Protein AF-A0A699S0E6-F1 (afdb_monomer)

Solvent-accessible surface area (backbone atoms only — not comparable to full-atom values): 9863 Å² total; per-residue (Å²): 137,84,82,80,80,78,67,71,53,57,69,68,59,48,54,49,50,28,59,74,56,76,62,51,55,50,70,56,52,36,49,37,32,74,65,66,72,50,90,89,56,66,86,40,68,50,75,86,87,70,86,55,69,68,52,53,75,74,64,62,74,76,78,81,78,79,76,81,88,67,77,75,64,95,47,90,89,70,67,85,82,82,90,79,92,73,87,62,74,72,51,54,61,53,29,59,76,72,70,46,87,85,81,80,76,66,87,95,45,72,70,78,51,42,66,53,54,49,52,54,47,52,36,53,52,44,19,52,50,51,31,61,75,69,71,50,65,75,88,49,48,66,59,32,42,60,51,36,72,77,110

Sequence (151 aa):
PVLEFSSKASSSQAWLWHRRLSHLNFDTINLLSKNDIVVGLSKLKFVKEHLCSSCELGKAKRKSFHSKLTPSSKRRLHLLHMDLCGPIRTLHAYFAAEGIQHQTSVARTPEQNGVVKRQNRTLVEAARTMLSSANLPLFFWAEAIATAFFT

pLDDT: mean 79.17, std 14.47, range [29.86, 95.94]

Foldseek 3Di:
DDDPPQDAPDLVLLVVVCVVVVNDDLVVLQVCLVVVVDPPRDNHRHDCPDDDPCCCVPVDDDPDDDDPPDDPDPDPPPDDQDDDPDDCVVVVVVCVVVVHDDDDDDPPPVVVSVVVVVVVVQLQVQLVVVCVVVVHDCVCSVVSSVVSVVD

Structure (mmCIF, N/CA/C/O backbone):
data_AF-A0A699S0E6-F1
#
_entry.id   AF-A0A699S0E6-F1
#
loop_
_atom_site.group_PDB
_atom_site.id
_atom_site.type_symbol
_atom_site.label_atom_id
_atom_site.label_alt_id
_atom_site.label_comp_id
_atom_site.label_asym_id
_atom_site.label_entity_id
_atom_site.label_seq_id
_atom_site.pdbx_PDB_ins_code
_atom_site.Cartn_x
_atom_site.Cartn_y
_atom_site.Cartn_z
_atom_site.occupancy
_atom_site.B_iso_or_equiv
_atom_site.auth_seq_id
_atom_site.auth_comp_id
_atom_site.auth_asym_id
_atom_site.auth_atom_id
_atom_site.pdbx_PDB_model_num
ATOM 1 N N . PRO A 1 1 ? -17.005 28.175 55.377 1.00 33.84 1 PRO A N 1
ATOM 2 C CA . PRO A 1 1 ? -15.967 27.646 54.460 1.00 33.84 1 PRO A CA 1
ATOM 3 C C . PRO A 1 1 ? -15.878 26.120 54.597 1.00 33.84 1 PRO A C 1
ATOM 5 O O . PRO A 1 1 ? -15.227 25.610 55.503 1.00 33.84 1 PRO A O 1
ATOM 8 N N . VAL A 1 2 ? -16.641 25.400 53.771 1.00 29.86 2 VAL A N 1
ATOM 9 C CA . VAL A 1 2 ? -16.688 23.932 53.793 1.00 29.86 2 VAL A CA 1
ATOM 10 C C . VAL A 1 2 ? -15.458 23.413 53.050 1.00 29.86 2 VAL A C 1
ATOM 12 O O . VAL A 1 2 ? -15.269 23.715 51.876 1.00 29.86 2 VAL A O 1
ATOM 15 N N . LEU A 1 3 ? -14.599 22.683 53.760 1.00 31.84 3 LEU A N 1
ATOM 16 C CA . LEU A 1 3 ? -13.471 21.956 53.186 1.00 31.84 3 LEU A CA 1
ATOM 17 C C . LEU A 1 3 ? -14.023 20.794 52.353 1.00 31.84 3 LEU A C 1
ATOM 19 O O . LEU A 1 3 ? -14.493 19.796 52.896 1.00 31.84 3 LEU A O 1
ATOM 23 N N . GLU A 1 4 ? -13.987 20.932 51.031 1.00 30.47 4 GLU A N 1
ATOM 24 C CA . GLU A 1 4 ? -14.377 19.879 50.097 1.00 30.47 4 GLU A CA 1
ATOM 25 C C . GLU A 1 4 ? -13.238 18.845 50.002 1.00 30.47 4 GLU A C 1
ATOM 27 O O . GLU A 1 4 ? -12.337 18.924 49.166 1.00 30.47 4 GLU A O 1
ATOM 32 N N . PHE A 1 5 ? -13.235 17.874 50.920 1.00 33.44 5 PHE A N 1
ATOM 33 C CA . PHE A 1 5 ? -12.347 16.713 50.856 1.00 33.44 5 PHE A CA 1
ATOM 34 C C . PHE A 1 5 ? -12.806 15.779 49.726 1.00 33.44 5 PHE A C 1
ATOM 36 O O . PHE A 1 5 ? -13.542 14.817 49.945 1.00 33.44 5 PHE A O 1
ATOM 43 N N . SER A 1 6 ? -12.357 16.037 48.496 1.00 36.88 6 SER A N 1
ATOM 44 C CA . SER A 1 6 ? -12.452 15.040 47.426 1.00 36.88 6 SER A CA 1
ATOM 45 C C . SER A 1 6 ? -11.464 13.910 47.736 1.00 36.88 6 SER A C 1
ATOM 47 O O . SER A 1 6 ? -10.251 14.048 47.558 1.00 36.88 6 SER A O 1
ATOM 49 N N . SER A 1 7 ? -11.972 12.802 48.281 1.00 40.34 7 SER A N 1
ATOM 50 C CA . SER A 1 7 ? -11.166 11.608 48.535 1.00 40.34 7 SER A CA 1
ATOM 51 C C . SER A 1 7 ? -10.634 11.062 47.204 1.00 40.34 7 SER A C 1
ATOM 53 O O . SER A 1 7 ? -11.377 10.842 46.250 1.00 40.34 7 SER A O 1
ATOM 55 N N . LYS A 1 8 ? -9.315 10.873 47.094 1.00 50.91 8 LYS A N 1
ATOM 56 C CA . LYS A 1 8 ? -8.737 10.142 45.958 1.00 50.91 8 LYS A CA 1
ATOM 57 C C . LYS A 1 8 ? -9.222 8.695 46.043 1.00 50.91 8 LYS A C 1
ATOM 59 O O . LYS A 1 8 ? -9.151 8.094 47.114 1.00 50.91 8 LYS A O 1
ATOM 64 N N . ALA A 1 9 ? -9.681 8.124 44.927 1.00 54.22 9 ALA A N 1
ATOM 65 C CA . ALA A 1 9 ? -9.893 6.681 44.866 1.00 54.22 9 ALA A CA 1
ATOM 66 C C . ALA A 1 9 ? -8.600 5.964 45.239 1.00 54.22 9 ALA A C 1
ATOM 68 O O . ALA A 1 9 ? -7.521 6.364 44.795 1.00 54.22 9 ALA A O 1
ATOM 69 N N . SER A 1 10 ? -8.715 4.875 46.002 1.00 59.38 10 SER A N 1
ATOM 70 C CA . SER A 1 10 ? -7.610 3.931 46.130 1.00 59.38 10 SER A CA 1
ATOM 71 C C . SER A 1 10 ? -7.172 3.543 44.719 1.00 59.38 10 SER A C 1
ATOM 73 O O . SER A 1 10 ? -8.009 3.138 43.906 1.00 59.38 10 SER A O 1
ATOM 75 N N . SER A 1 11 ? -5.873 3.668 44.430 1.00 64.25 11 SER A N 1
ATOM 76 C CA . SER A 1 11 ? -5.261 3.299 43.145 1.00 64.25 11 SER A CA 1
ATOM 77 C C . SER A 1 11 ? -5.812 1.948 42.639 1.00 64.25 11 SER A C 1
ATOM 79 O O . SER A 1 11 ? -6.160 1.793 41.468 1.00 64.25 11 SER A O 1
ATOM 81 N N . SER A 1 12 ? -6.066 1.009 43.558 1.00 71.44 12 SER A N 1
ATOM 82 C CA . SER A 1 12 ? -6.647 -0.314 43.297 1.00 71.44 12 SER A CA 1
ATOM 83 C C . SER A 1 12 ? -8.003 -0.319 42.558 1.00 71.44 12 SER A C 1
ATOM 85 O O . SER A 1 12 ? -8.177 -1.113 41.630 1.00 71.44 12 SER A O 1
ATOM 87 N N . GLN A 1 13 ? -8.951 0.565 42.895 1.00 77.00 13 GLN A N 1
ATOM 88 C CA . GLN A 1 13 ? -10.272 0.620 42.243 1.00 77.00 13 GLN A CA 1
ATOM 89 C C . GLN A 1 13 ? -10.190 1.179 40.821 1.00 77.00 13 GLN A C 1
ATOM 91 O O . GLN A 1 13 ? -10.845 0.660 39.915 1.00 77.00 13 GLN A O 1
ATOM 96 N N . ALA A 1 14 ? -9.353 2.197 40.611 1.00 78.44 14 ALA A N 1
ATOM 97 C CA . ALA A 1 14 ? -9.086 2.764 39.291 1.00 78.44 14 ALA A CA 1
ATOM 98 C C . ALA A 1 14 ? -8.581 1.680 38.330 1.00 78.44 14 ALA A C 1
ATOM 100 O O . ALA A 1 14 ? -9.080 1.512 37.215 1.00 78.44 14 ALA A O 1
ATOM 101 N N . TRP A 1 15 ? -7.599 0.911 38.802 1.00 84.69 15 TRP A N 1
ATOM 102 C CA . TRP A 1 15 ? -6.968 -0.167 38.054 1.00 84.69 15 TRP A CA 1
ATOM 103 C C . TRP A 1 15 ? -7.914 -1.338 37.778 1.00 84.69 15 TRP A C 1
ATOM 105 O O . TRP A 1 15 ? -7.841 -1.939 36.703 1.00 84.69 15 TRP A O 1
ATOM 115 N N . LEU A 1 16 ? -8.834 -1.640 38.698 1.00 86.44 16 LEU A N 1
ATOM 116 C CA . LEU A 1 16 ? -9.871 -2.648 38.483 1.00 86.44 16 LEU A CA 1
ATOM 117 C C . LEU A 1 16 ? -10.804 -2.257 37.330 1.00 86.44 16 LEU A C 1
ATOM 119 O O . LEU A 1 16 ? -11.025 -3.060 36.422 1.00 86.44 16 LEU A O 1
ATOM 123 N N . TRP A 1 17 ? -11.320 -1.026 37.339 1.00 86.69 17 TRP A N 1
ATOM 124 C CA . TRP A 1 17 ? -12.204 -0.534 36.278 1.00 86.69 17 TRP A CA 1
ATOM 125 C C . TRP A 1 17 ? -11.484 -0.376 34.944 1.00 86.69 17 TRP A C 1
ATOM 127 O O . TRP A 1 17 ? -12.046 -0.737 33.913 1.00 86.69 17 TRP A O 1
ATOM 137 N N . HIS A 1 18 ? -10.220 0.051 34.959 1.00 88.00 18 HIS A N 1
ATOM 138 C CA . HIS A 1 18 ? -9.367 0.033 33.774 1.00 88.00 18 HIS A CA 1
ATOM 139 C C . HIS A 1 18 ? -9.324 -1.360 33.131 1.00 88.00 18 HIS A C 1
ATOM 141 O O . HIS A 1 18 ? -9.529 -1.473 31.927 1.00 88.00 18 HIS A O 1
ATOM 147 N N . ARG A 1 19 ? -9.141 -2.431 33.915 1.00 87.88 19 ARG A N 1
ATOM 148 C CA . ARG A 1 19 ? -9.147 -3.812 33.396 1.00 87.88 19 ARG A CA 1
ATOM 149 C C . ARG A 1 19 ? -10.537 -4.264 32.933 1.00 87.88 19 ARG A C 1
ATOM 151 O O . ARG A 1 19 ? -10.648 -4.834 31.853 1.00 87.88 19 ARG A O 1
ATOM 158 N N . ARG A 1 20 ? -11.594 -3.989 33.711 1.00 89.06 20 ARG A N 1
ATOM 159 C CA . ARG A 1 20 ? -12.982 -4.379 33.377 1.00 89.06 20 ARG A CA 1
ATOM 160 C C . ARG A 1 20 ? -13.502 -3.708 32.106 1.00 89.06 20 ARG A C 1
ATOM 162 O O . ARG A 1 20 ? -14.213 -4.341 31.339 1.00 89.06 20 ARG A O 1
ATOM 169 N N . LEU A 1 21 ? -13.122 -2.455 31.868 1.00 87.75 21 LEU A N 1
ATOM 170 C CA . LEU A 1 21 ? -13.523 -1.675 30.697 1.00 87.75 21 LEU A CA 1
ATOM 171 C C . LEU A 1 21 ? -12.487 -1.773 29.567 1.00 87.75 21 LEU A C 1
ATOM 173 O O . LEU A 1 21 ? -12.157 -0.772 28.939 1.00 87.75 21 LEU A O 1
ATOM 177 N N . SER A 1 22 ? -11.910 -2.954 29.332 1.00 87.06 22 SER A N 1
ATOM 178 C CA . SER A 1 22 ? -11.018 -3.209 28.184 1.00 87.06 22 SER A CA 1
ATOM 179 C C . SER A 1 22 ? -9.850 -2.216 28.055 1.00 87.06 22 SER A C 1
ATOM 181 O O . SER A 1 22 ? -9.470 -1.772 26.961 1.00 87.06 22 SER A O 1
ATOM 183 N N . HIS A 1 23 ? -9.250 -1.860 29.190 1.00 89.81 23 HIS A N 1
ATOM 184 C CA . HIS A 1 23 ? -8.081 -0.993 29.268 1.00 89.81 23 HIS A CA 1
ATOM 185 C C . HIS A 1 23 ? -8.313 0.439 28.748 1.00 89.81 23 HIS A C 1
ATOM 187 O O . HIS A 1 23 ? -7.421 1.028 28.126 1.00 89.81 23 HIS A O 1
ATOM 193 N N . LEU A 1 24 ? -9.505 1.012 28.941 1.00 88.19 24 LEU A N 1
ATOM 194 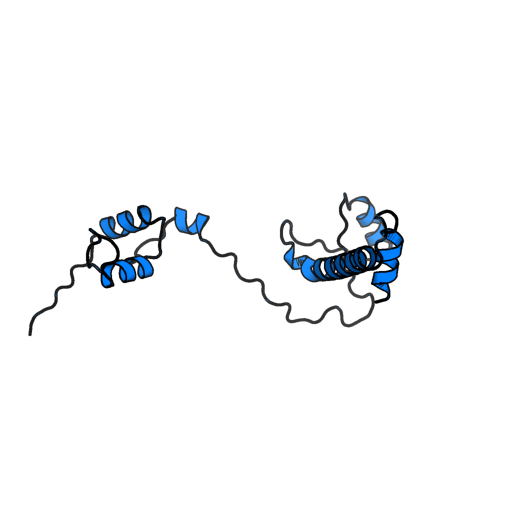C CA . LEU A 1 24 ? -9.778 2.418 28.605 1.00 88.19 24 LEU A CA 1
ATOM 195 C C . LEU A 1 24 ? -8.814 3.387 29.312 1.00 88.19 24 LEU A C 1
ATOM 197 O O . LEU A 1 24 ? -8.304 3.103 30.397 1.00 88.19 24 LEU A O 1
ATOM 201 N N . ASN A 1 25 ? -8.570 4.547 28.691 1.00 87.19 25 ASN A N 1
ATOM 202 C CA . ASN A 1 25 ? -7.794 5.610 29.328 1.00 87.19 25 ASN A CA 1
ATOM 203 C C . ASN A 1 25 ? -8.517 6.088 30.601 1.00 87.19 25 ASN A C 1
ATOM 205 O O . ASN A 1 25 ? -9.743 6.194 30.618 1.00 87.19 25 ASN A O 1
ATOM 209 N N . PHE A 1 26 ? -7.761 6.415 31.648 1.00 88.06 26 PHE A N 1
ATOM 210 C CA . PHE A 1 26 ? -8.298 6.938 32.901 1.00 88.06 26 PHE A CA 1
ATOM 211 C C . PHE A 1 26 ? -9.090 8.235 32.697 1.00 88.06 26 PHE A C 1
ATOM 213 O O . PHE A 1 26 ? -10.098 8.423 33.367 1.00 88.06 26 PHE A O 1
ATOM 220 N N . ASP A 1 27 ? -8.728 9.073 31.720 1.00 89.00 27 ASP A N 1
ATOM 221 C CA . ASP A 1 27 ? -9.524 10.259 31.363 1.00 89.00 27 ASP A CA 1
ATOM 222 C C . ASP A 1 27 ? -10.914 9.886 30.838 1.00 89.00 27 ASP A C 1
ATOM 224 O O . ASP A 1 27 ? -11.911 10.513 31.191 1.00 89.00 27 ASP A O 1
ATOM 228 N N . THR A 1 28 ? -10.999 8.818 30.041 1.00 88.81 28 THR A N 1
ATOM 229 C CA . THR A 1 28 ? -12.275 8.286 29.555 1.00 88.81 28 THR A CA 1
ATOM 230 C C . THR A 1 28 ? -13.085 7.699 30.706 1.00 88.81 28 THR A C 1
ATOM 232 O O . THR A 1 28 ? -14.276 7.964 30.803 1.00 88.81 28 THR A O 1
ATOM 235 N N . ILE A 1 29 ? -12.451 6.963 31.622 1.00 88.69 29 ILE A N 1
ATOM 236 C CA . ILE A 1 29 ? -13.122 6.412 32.812 1.00 88.69 29 ILE A CA 1
ATOM 237 C C . ILE A 1 29 ? -13.634 7.545 33.717 1.00 88.69 29 ILE A C 1
ATOM 239 O O . ILE A 1 29 ? -14.754 7.475 34.215 1.00 88.69 29 ILE A O 1
ATOM 243 N N . ASN A 1 30 ? -12.865 8.626 33.868 1.00 88.31 30 ASN A N 1
ATOM 244 C CA . ASN A 1 30 ? -13.291 9.829 34.582 1.00 88.31 30 ASN A CA 1
ATOM 245 C C . ASN A 1 30 ? -14.500 10.494 33.910 1.00 88.31 30 ASN A C 1
ATOM 247 O O . ASN A 1 30 ? -15.402 10.953 34.604 1.00 88.31 30 ASN A O 1
ATOM 251 N N . LEU A 1 31 ? -14.541 10.539 32.576 1.00 89.44 31 LEU A N 1
ATOM 252 C CA . LEU A 1 31 ? -15.690 11.059 31.834 1.00 89.44 31 LEU A CA 1
ATOM 253 C C . LEU A 1 31 ? -16.937 10.180 32.028 1.00 89.44 31 LEU A C 1
ATOM 255 O O . LEU A 1 31 ? -18.021 10.709 32.256 1.00 89.44 31 LEU A O 1
ATOM 259 N N . LEU A 1 32 ? -16.783 8.852 31.992 1.00 88.56 32 LEU A N 1
ATOM 260 C CA . LEU A 1 32 ? -17.876 7.905 32.249 1.00 88.56 32 LEU A CA 1
ATOM 261 C C . LEU A 1 32 ? -18.430 8.047 33.670 1.00 88.56 32 LEU A C 1
ATOM 263 O O . LEU A 1 32 ? -19.643 8.012 33.858 1.00 88.56 32 LEU A O 1
ATOM 267 N N . SER A 1 33 ? -17.539 8.235 34.646 1.00 87.44 33 SER A N 1
ATOM 268 C CA . SER A 1 33 ? -17.883 8.460 36.052 1.00 87.44 33 SER A CA 1
ATOM 269 C C . SER A 1 33 ? -18.625 9.786 36.254 1.00 87.44 33 SER A C 1
ATOM 271 O O . SER A 1 33 ? -19.658 9.821 36.915 1.00 87.44 33 SER A O 1
ATOM 273 N N . LYS A 1 34 ? -18.155 10.872 35.625 1.00 87.94 34 LYS A N 1
ATOM 274 C CA . LYS A 1 34 ? -18.804 12.193 35.694 1.00 87.94 34 LYS A CA 1
ATOM 275 C C . LYS A 1 34 ? -20.199 12.223 35.074 1.00 87.94 34 LYS A C 1
ATOM 277 O O . LYS A 1 34 ? -21.050 12.948 35.568 1.00 87.94 34 LYS A O 1
ATOM 282 N N . ASN A 1 35 ? -20.406 11.473 33.995 1.00 88.19 35 ASN A N 1
ATOM 283 C CA . ASN A 1 35 ? -21.672 11.445 33.264 1.00 88.19 35 ASN A CA 1
ATOM 284 C C . ASN A 1 35 ? -22.620 10.330 33.736 1.00 88.19 35 ASN A C 1
ATOM 286 O O . ASN A 1 35 ? -23.625 10.091 33.075 1.00 88.19 35 ASN A O 1
ATOM 290 N N . ASP A 1 36 ? -22.291 9.619 34.823 1.00 85.94 36 ASP A N 1
ATOM 291 C CA . ASP A 1 36 ? -23.105 8.526 35.375 1.00 85.94 36 ASP A CA 1
ATOM 292 C C . ASP A 1 36 ? -23.481 7.435 34.339 1.00 85.94 36 ASP A C 1
ATOM 294 O O . ASP A 1 36 ? -24.537 6.811 34.413 1.00 85.94 36 ASP A O 1
ATOM 298 N N . ILE A 1 37 ? -22.598 7.168 33.363 1.00 86.44 37 ILE A N 1
ATOM 299 C CA . ILE A 1 37 ? -22.870 6.239 32.243 1.00 86.44 37 ILE A CA 1
ATOM 300 C C . ILE A 1 37 ? -22.786 4.765 32.680 1.00 86.44 37 ILE A C 1
ATOM 302 O O . ILE A 1 37 ? -23.414 3.894 32.081 1.00 86.44 37 ILE A O 1
ATOM 306 N N . VAL A 1 38 ? -21.991 4.459 33.711 1.00 83.19 38 VAL A N 1
ATOM 307 C CA . VAL A 1 38 ? -21.728 3.086 34.172 1.00 83.19 38 VAL A CA 1
ATOM 308 C C . VAL A 1 38 ? -22.196 2.922 35.614 1.00 83.19 38 VAL A C 1
ATOM 310 O O . VAL A 1 38 ? -21.656 3.543 36.529 1.00 83.19 38 VAL A O 1
ATOM 313 N N . VAL A 1 39 ? -23.164 2.030 35.830 1.00 83.38 39 VAL A N 1
ATOM 314 C CA . VAL A 1 39 ? -23.686 1.710 37.166 1.00 83.38 39 VAL A CA 1
ATOM 315 C C . VAL A 1 39 ? -22.591 1.072 38.029 1.00 83.38 39 VAL A C 1
ATOM 317 O O . VAL A 1 39 ? -21.902 0.144 37.605 1.00 83.38 39 VAL A O 1
ATOM 320 N N . GLY A 1 40 ? -22.427 1.571 39.258 1.00 81.38 40 GLY A N 1
ATOM 321 C CA . GLY A 1 40 ? -21.448 1.064 40.228 1.00 81.38 40 GLY A CA 1
ATOM 322 C C . GLY A 1 40 ? -20.029 1.625 40.077 1.00 81.38 40 GLY A C 1
ATOM 323 O O . GLY A 1 40 ? -19.155 1.285 40.878 1.00 81.38 40 GLY A O 1
ATOM 324 N N . LEU A 1 41 ? -19.781 2.497 39.094 1.00 81.00 41 LEU A N 1
ATOM 325 C CA . LEU A 1 41 ? -18.516 3.216 38.968 1.00 81.00 41 LEU A CA 1
ATOM 326 C C . LEU A 1 41 ? -18.465 4.362 39.991 1.00 81.00 41 LEU A C 1
ATOM 328 O O . LEU A 1 41 ? -19.321 5.242 40.001 1.00 81.00 41 LEU A O 1
ATOM 332 N N . SER A 1 42 ? -17.460 4.363 40.868 1.00 76.31 42 SER A N 1
ATOM 333 C CA . SER A 1 42 ? -17.314 5.399 41.897 1.00 76.31 42 SER A CA 1
ATOM 334 C C . SER A 1 42 ? -17.076 6.783 41.274 1.00 76.31 42 SER A C 1
ATOM 336 O O . SER A 1 42 ? -16.298 6.909 40.324 1.00 76.31 42 SER A O 1
ATOM 338 N N . LYS A 1 43 ? -17.693 7.830 41.844 1.00 75.50 43 LYS A N 1
ATOM 339 C CA . LYS A 1 43 ? -17.560 9.253 41.449 1.00 75.50 43 LYS A CA 1
ATOM 340 C C . LYS A 1 43 ? -16.231 9.879 41.877 1.00 75.50 43 LYS A C 1
ATOM 342 O O . LYS A 1 43 ? -16.186 10.962 42.453 1.00 75.50 43 LYS A O 1
ATOM 347 N N . LEU A 1 44 ? -15.139 9.160 41.663 1.00 73.56 44 LEU A N 1
ATOM 348 C CA . LEU A 1 44 ? -13.813 9.543 42.123 1.00 73.56 44 LEU A CA 1
ATOM 349 C C . LEU A 1 44 ? -12.934 9.888 40.927 1.00 73.56 44 LEU A C 1
ATOM 351 O O . LEU A 1 44 ? -13.072 9.319 39.845 1.00 73.56 44 LEU A O 1
ATOM 355 N N . LYS A 1 45 ? -12.000 10.820 41.127 1.00 76.12 45 LYS A N 1
ATOM 356 C CA . LYS A 1 45 ? -11.016 11.163 40.101 1.00 76.12 45 LYS A CA 1
ATOM 357 C C . LYS A 1 45 ? -9.928 10.095 40.074 1.00 76.12 45 LYS A C 1
ATOM 359 O O . LYS A 1 45 ? -9.108 10.004 40.987 1.00 76.12 45 LYS A O 1
ATOM 364 N N . PHE A 1 46 ? -9.905 9.312 39.008 1.00 78.00 46 PHE A N 1
ATOM 365 C CA . PHE A 1 46 ? -8.873 8.323 38.747 1.00 78.00 46 PHE A CA 1
ATOM 366 C C . PHE A 1 46 ? -7.649 8.993 38.120 1.00 78.00 46 PHE A C 1
ATOM 368 O O . PHE A 1 46 ? -7.767 9.739 37.145 1.00 78.00 46 PHE A O 1
ATOM 375 N N . VAL A 1 47 ? -6.467 8.734 38.677 1.00 75.88 47 VAL A N 1
ATOM 376 C CA . VAL A 1 47 ? -5.191 9.279 38.195 1.00 75.88 47 VAL A CA 1
ATOM 377 C C . VAL A 1 47 ? -4.277 8.125 37.800 1.00 75.88 47 VAL A C 1
ATOM 379 O O . VAL A 1 47 ? -4.199 7.112 38.492 1.00 75.88 47 VAL A O 1
ATOM 382 N N . LYS A 1 48 ? -3.584 8.278 36.670 1.00 77.38 48 LYS A N 1
ATOM 383 C CA . LYS A 1 48 ? -2.608 7.301 36.190 1.00 77.38 48 LYS A CA 1
ATOM 384 C C . LYS A 1 48 ? -1.276 7.492 36.920 1.00 77.38 48 LYS A C 1
ATOM 386 O O . LYS A 1 48 ? -0.471 8.322 36.515 1.00 77.38 48 LYS A O 1
ATOM 391 N N . GLU A 1 49 ? -1.049 6.718 37.975 1.00 71.06 49 GLU A N 1
ATOM 392 C CA . GLU A 1 49 ? 0.219 6.738 38.731 1.00 71.06 49 GLU A CA 1
ATOM 393 C C . GLU A 1 49 ? 1.287 5.818 38.117 1.00 71.06 49 GLU A C 1
ATOM 395 O O . GLU A 1 49 ? 2.479 6.102 38.201 1.00 71.06 49 GLU A O 1
ATOM 400 N N . HIS A 1 50 ? 0.868 4.742 37.440 1.00 78.38 50 HIS A N 1
ATOM 401 C CA . HIS A 1 50 ? 1.768 3.752 36.842 1.00 78.38 50 HIS A CA 1
ATOM 402 C C . HIS A 1 50 ? 1.400 3.417 35.390 1.00 78.38 50 HIS A C 1
ATOM 404 O O . HIS A 1 50 ? 0.279 3.650 34.921 1.00 78.38 50 HIS A O 1
ATOM 410 N N . LEU A 1 51 ? 2.367 2.871 34.649 1.00 81.31 51 LEU A N 1
ATOM 411 C CA . LEU A 1 51 ? 2.152 2.348 33.302 1.00 81.31 51 LEU A CA 1
ATOM 412 C C . LEU A 1 51 ? 1.534 0.946 33.367 1.00 81.31 51 LEU A C 1
ATOM 414 O O . LEU A 1 51 ? 1.853 0.143 34.237 1.00 81.31 51 LEU A O 1
ATOM 418 N N . CYS A 1 52 ? 0.637 0.656 32.425 1.00 86.75 52 CYS A N 1
ATOM 419 C CA . CYS A 1 52 ? 0.081 -0.678 32.240 1.00 86.75 52 CYS A CA 1
ATOM 420 C C . CYS A 1 52 ? 0.856 -1.382 31.129 1.00 86.75 52 CYS A C 1
ATOM 422 O O . CYS A 1 52 ? 0.755 -0.959 29.975 1.00 86.75 52 CYS A O 1
ATOM 424 N N . SER A 1 53 ? 1.562 -2.463 31.454 1.00 85.31 53 SER A N 1
ATOM 425 C CA . SER A 1 53 ? 2.329 -3.252 30.479 1.00 85.31 53 SER A CA 1
ATOM 426 C C . SER A 1 53 ? 1.460 -3.765 29.323 1.00 85.31 53 SER A C 1
ATOM 428 O O . SER A 1 53 ? 1.848 -3.675 28.162 1.00 85.31 53 SER A O 1
ATOM 430 N N . SER A 1 54 ? 0.234 -4.220 29.605 1.00 85.94 54 SER A N 1
ATOM 431 C CA . SER A 1 54 ? -0.710 -4.681 28.575 1.00 85.94 54 SER A CA 1
ATOM 432 C C . SER A 1 54 ? -1.124 -3.565 27.607 1.00 85.94 54 SER A C 1
ATOM 434 O O . SER A 1 54 ? -1.216 -3.793 26.403 1.00 85.94 54 SER A O 1
ATOM 436 N N . CYS A 1 55 ? -1.345 -2.344 28.106 1.00 87.50 55 CYS A N 1
ATOM 437 C CA . CYS A 1 55 ? -1.657 -1.189 27.256 1.00 87.50 55 CYS A CA 1
ATOM 438 C C . CYS A 1 55 ? -0.458 -0.738 26.435 1.00 87.50 55 CYS A C 1
ATOM 440 O O . CYS A 1 55 ? -0.630 -0.287 25.309 1.00 87.50 55 CYS A O 1
ATOM 442 N N . GLU A 1 56 ? 0.739 -0.819 27.003 1.00 84.75 56 GLU A N 1
ATOM 443 C CA . GLU A 1 56 ? 1.964 -0.457 26.305 1.00 84.75 56 GLU A CA 1
ATOM 444 C C . GLU A 1 56 ? 2.194 -1.379 25.109 1.00 84.75 56 GLU A C 1
ATOM 446 O O . GLU A 1 56 ? 2.388 -0.901 23.998 1.00 84.75 56 GLU A O 1
ATOM 451 N N . LEU A 1 57 ? 2.047 -2.690 25.293 1.00 83.62 57 LEU A N 1
ATOM 452 C CA . LEU A 1 57 ? 2.202 -3.649 24.201 1.00 83.62 57 LEU A CA 1
ATOM 453 C C . LEU A 1 57 ? 1.036 -3.603 23.200 1.00 83.62 57 LEU A C 1
ATOM 455 O O . LEU A 1 57 ? 1.255 -3.704 21.996 1.00 83.62 57 LEU A O 1
ATOM 459 N N . GLY A 1 58 ? -0.202 -3.446 23.681 1.00 81.75 58 GLY A N 1
ATOM 460 C CA . GLY A 1 58 ? -1.406 -3.559 22.848 1.00 81.75 58 GLY A CA 1
ATOM 461 C C . GLY A 1 58 ? -1.915 -2.252 22.230 1.00 81.75 58 GLY A C 1
ATOM 462 O O . GLY A 1 58 ? -2.648 -2.290 21.246 1.00 81.75 58 GLY A O 1
ATOM 463 N N . LYS A 1 59 ? -1.566 -1.093 22.801 1.00 80.62 59 LYS A N 1
ATOM 464 C CA . LYS A 1 59 ? -2.043 0.237 22.367 1.00 80.62 59 LYS A CA 1
ATOM 465 C C . LYS A 1 59 ? -0.902 1.208 22.053 1.00 80.62 59 LYS A C 1
ATOM 467 O O . LYS A 1 59 ? -1.163 2.393 21.835 1.00 80.62 59 LYS A O 1
ATOM 472 N N . ALA A 1 60 ? 0.350 0.744 22.003 1.00 78.25 60 ALA A N 1
ATOM 473 C CA . ALA A 1 60 ? 1.445 1.565 21.499 1.00 78.25 60 ALA A CA 1
ATOM 474 C C . ALA A 1 60 ? 1.163 1.994 20.057 1.00 78.25 60 ALA A C 1
ATOM 476 O O . ALA A 1 60 ? 1.022 1.182 19.141 1.00 78.25 60 ALA A O 1
ATOM 477 N N . LYS A 1 61 ? 1.116 3.308 19.842 1.00 76.25 61 LYS A N 1
ATOM 478 C CA . LYS A 1 61 ? 1.053 3.881 18.503 1.00 76.25 61 LYS A CA 1
ATOM 479 C C . LYS A 1 61 ? 2.461 3.892 17.916 1.00 76.25 61 LYS A C 1
ATOM 481 O O . LYS A 1 61 ? 3.379 4.460 18.508 1.00 76.25 61 LYS A O 1
ATOM 486 N N . ARG A 1 62 ? 2.632 3.319 16.722 1.00 75.81 62 ARG A N 1
ATOM 487 C CA . ARG A 1 62 ? 3.861 3.504 15.937 1.00 75.81 62 ARG A CA 1
ATOM 488 C C . ARG A 1 62 ? 4.076 5.004 15.720 1.00 75.81 62 ARG A C 1
ATOM 490 O O . ARG A 1 62 ? 3.133 5.708 15.353 1.00 75.81 62 ARG A O 1
ATOM 497 N N . LYS A 1 63 ? 5.298 5.500 15.943 1.00 77.25 63 LYS A N 1
ATOM 498 C CA . LYS A 1 63 ? 5.636 6.898 15.631 1.00 77.25 63 LYS A CA 1
ATOM 499 C C . LYS A 1 63 ? 5.255 7.190 14.180 1.00 77.25 63 LYS A C 1
ATOM 501 O O . LYS A 1 63 ? 5.475 6.354 13.302 1.00 77.25 63 LYS A O 1
ATOM 506 N N . SER A 1 64 ? 4.668 8.360 13.941 1.00 75.06 64 SER A N 1
ATOM 507 C CA . SER A 1 64 ? 4.397 8.814 12.580 1.00 75.06 64 SER A CA 1
ATOM 508 C C . SER A 1 64 ? 5.707 8.884 11.806 1.00 75.06 64 SER A C 1
ATOM 510 O O . SER A 1 64 ? 6.719 9.347 12.334 1.00 75.06 64 SER A O 1
ATOM 512 N N . PHE A 1 65 ? 5.684 8.451 10.553 1.00 69.44 65 PHE A N 1
ATOM 513 C CA . PHE A 1 65 ? 6.813 8.660 9.663 1.00 69.44 65 PHE A CA 1
ATOM 514 C C . PHE A 1 65 ? 6.931 10.146 9.337 1.00 69.44 65 PHE A C 1
ATOM 516 O O . PHE A 1 65 ? 5.929 10.796 9.040 1.00 69.44 65 PHE A O 1
ATOM 523 N N . HIS A 1 66 ? 8.152 10.679 9.371 1.00 72.38 66 HIS A N 1
ATOM 524 C CA . HIS A 1 66 ? 8.399 12.018 8.856 1.00 72.38 66 HIS A CA 1
ATOM 525 C C . HIS A 1 66 ? 8.063 12.043 7.362 1.00 72.38 66 HIS A C 1
ATOM 527 O O . HIS A 1 66 ? 8.522 11.188 6.598 1.00 72.38 66 HIS A O 1
ATOM 533 N N . SER A 1 67 ? 7.259 13.020 6.940 1.00 63.62 67 SER A N 1
ATOM 534 C CA . SER A 1 67 ? 7.077 13.319 5.523 1.00 63.62 67 SER A CA 1
ATOM 535 C C . SER A 1 67 ? 8.444 13.625 4.913 1.00 63.62 67 SER A C 1
ATOM 537 O O . SER A 1 67 ? 9.212 14.399 5.488 1.00 63.62 67 SER A O 1
ATOM 539 N N . LYS A 1 68 ? 8.769 13.015 3.766 1.00 65.81 68 LYS A N 1
ATOM 540 C CA . LYS A 1 68 ? 10.017 13.311 3.049 1.00 65.81 68 LYS A CA 1
ATOM 541 C C . LYS A 1 68 ? 10.057 14.820 2.753 1.00 65.81 68 LYS A C 1
ATOM 543 O O . LYS A 1 68 ? 9.205 15.313 2.024 1.00 65.81 68 LYS A O 1
ATOM 548 N N . LEU A 1 69 ? 11.015 15.533 3.353 1.00 56.84 69 LEU A N 1
ATOM 549 C CA . LEU A 1 69 ? 11.237 16.976 3.157 1.00 56.84 69 LEU A CA 1
ATOM 550 C C . LEU A 1 69 ? 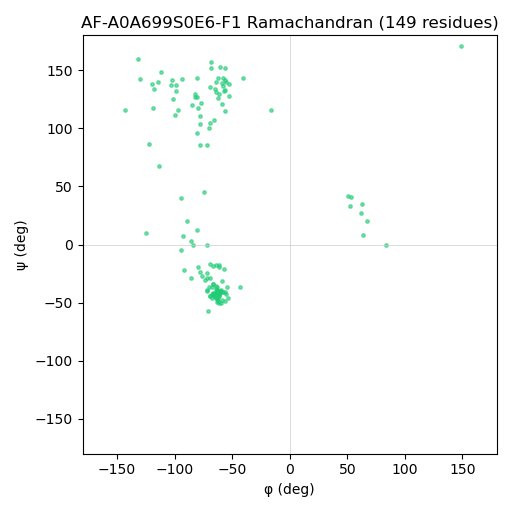12.000 17.274 1.859 1.00 56.84 69 LEU A C 1
ATOM 552 O O . LEU A 1 69 ? 11.985 18.397 1.368 1.00 56.84 69 LEU A O 1
ATOM 556 N N . THR A 1 70 ? 12.689 16.274 1.310 1.00 51.75 70 THR A N 1
ATOM 557 C CA . THR A 1 70 ? 13.501 16.414 0.106 1.00 51.75 70 THR A CA 1
ATOM 558 C C . THR A 1 70 ? 12.742 15.929 -1.128 1.00 51.75 70 THR A C 1
ATOM 560 O O . THR A 1 70 ? 12.112 14.865 -1.088 1.00 51.75 70 THR A O 1
ATOM 563 N N . PRO A 1 71 ? 12.816 16.668 -2.251 1.00 55.47 71 PRO A N 1
ATOM 564 C CA . PRO A 1 71 ? 12.324 16.165 -3.519 1.00 55.47 71 PRO A CA 1
ATOM 565 C C . PRO A 1 71 ? 13.082 14.892 -3.896 1.00 55.47 71 PRO A C 1
ATOM 567 O O . PRO A 1 71 ? 14.252 14.714 -3.547 1.00 55.47 71 PRO A O 1
ATOM 570 N N . SER A 1 72 ? 12.406 14.042 -4.666 1.00 65.81 72 SER A N 1
ATOM 571 C CA . SER A 1 72 ? 13.044 13.024 -5.496 1.00 65.81 72 SER A CA 1
ATOM 572 C C . SER A 1 72 ? 14.299 13.589 -6.175 1.00 65.81 72 SER A C 1
ATOM 574 O O . SER A 1 72 ? 14.331 14.764 -6.540 1.00 65.81 72 SER A O 1
ATOM 576 N N . SER A 1 73 ? 15.322 12.743 -6.304 1.00 66.44 73 SER A N 1
ATOM 577 C CA . SER A 1 73 ? 16.555 12.938 -7.077 1.00 66.44 73 SER A CA 1
ATOM 578 C C . SER A 1 73 ? 16.457 14.087 -8.108 1.00 66.44 73 SER A C 1
ATOM 580 O O . SER A 1 73 ? 15.665 14.013 -9.047 1.00 66.44 73 SER A O 1
ATOM 582 N N . LYS A 1 74 ? 17.258 15.153 -7.948 1.00 71.62 74 LYS A N 1
ATOM 583 C CA . LYS A 1 74 ? 17.177 16.366 -8.795 1.00 71.62 74 LYS A CA 1
ATOM 584 C C . LYS A 1 74 ? 17.643 16.147 -10.241 1.00 71.62 74 LYS A C 1
ATOM 586 O O . LYS A 1 74 ? 17.378 16.981 -11.100 1.00 71.62 74 LYS A O 1
ATOM 591 N N . ARG A 1 75 ? 18.370 15.059 -10.509 1.00 81.06 75 ARG A N 1
ATOM 592 C CA . ARG A 1 75 ? 18.916 14.713 -11.829 1.00 81.06 75 ARG A CA 1
ATOM 593 C C . ARG A 1 75 ? 18.251 13.440 -12.337 1.00 81.06 75 ARG A C 1
ATOM 595 O O . ARG A 1 75 ? 18.035 12.514 -11.561 1.00 81.06 75 ARG A O 1
ATOM 602 N N . ARG A 1 76 ? 17.939 13.378 -13.634 1.00 80.88 76 ARG A N 1
ATOM 603 C CA . ARG A 1 76 ? 17.417 12.149 -14.253 1.00 80.88 76 ARG A CA 1
ATOM 604 C C . ARG A 1 76 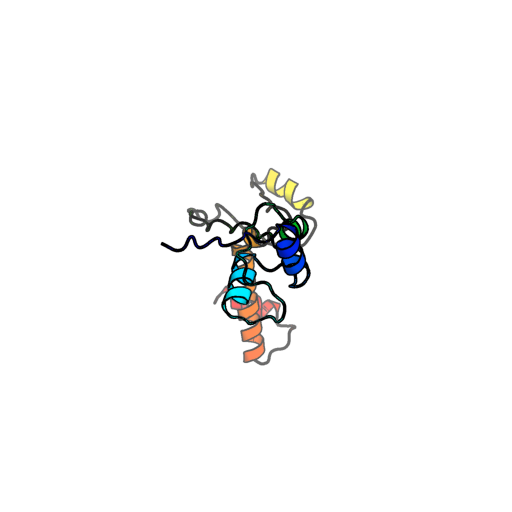? 18.401 10.998 -14.014 1.00 80.88 76 ARG A C 1
ATOM 606 O O . ARG A 1 76 ? 19.606 11.219 -14.045 1.00 80.88 76 ARG A O 1
ATOM 613 N N . LEU A 1 77 ? 17.865 9.803 -13.758 1.00 82.19 77 LEU A N 1
ATOM 614 C CA . LEU A 1 77 ? 18.621 8.566 -13.508 1.00 82.19 77 LEU A CA 1
ATOM 615 C C . LEU A 1 77 ? 19.515 8.563 -12.253 1.00 82.19 77 LEU A C 1
ATOM 617 O O . LEU A 1 77 ? 20.250 7.607 -12.043 1.00 82.19 77 LEU A O 1
ATOM 621 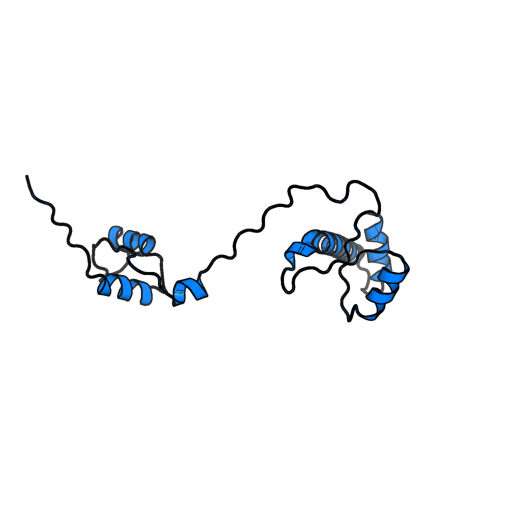N N . HIS A 1 78 ? 19.441 9.576 -11.382 1.00 84.50 78 HIS A N 1
ATOM 622 C CA . HIS A 1 78 ? 20.259 9.597 -10.165 1.00 84.50 78 HIS A CA 1
ATOM 623 C C . HIS A 1 78 ? 19.774 8.610 -9.091 1.00 84.50 78 HIS A C 1
ATOM 625 O O . HIS A 1 78 ? 20.580 8.103 -8.318 1.00 84.50 78 HIS A O 1
ATOM 631 N N . LEU A 1 79 ? 18.468 8.329 -9.033 1.00 84.44 79 LEU A N 1
ATOM 632 C CA . LEU A 1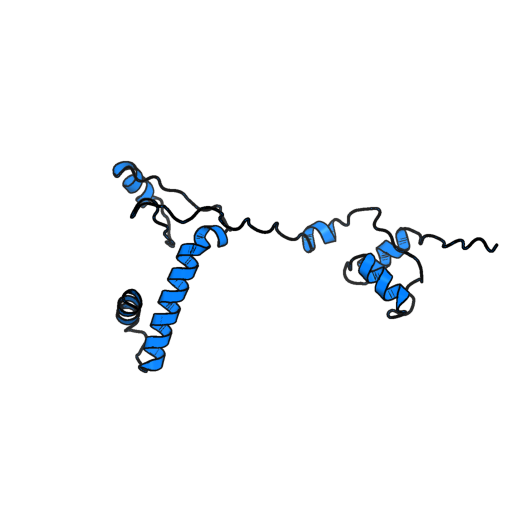 79 ? 17.895 7.356 -8.104 1.00 84.44 79 LEU A CA 1
ATOM 633 C C . LEU A 1 79 ? 16.745 6.594 -8.766 1.00 84.44 79 LEU A C 1
ATOM 635 O O . LEU A 1 79 ? 15.704 7.179 -9.072 1.00 84.44 79 LEU A O 1
ATOM 639 N N . LEU A 1 80 ? 16.920 5.284 -8.930 1.00 82.19 80 LEU A N 1
ATOM 640 C CA . LEU A 1 80 ? 15.878 4.369 -9.385 1.00 82.19 80 LEU A CA 1
ATOM 641 C C . LEU A 1 80 ? 15.313 3.617 -8.178 1.00 82.19 80 LEU A C 1
ATOM 643 O O . LEU A 1 80 ? 16.055 2.990 -7.427 1.00 82.19 80 LEU A O 1
ATOM 647 N N . HIS A 1 81 ? 13.998 3.677 -7.993 1.00 81.31 81 HIS A N 1
ATOM 648 C CA . HIS A 1 81 ? 13.321 2.837 -7.012 1.00 81.31 81 HIS A CA 1
ATOM 649 C C . HIS A 1 81 ? 12.716 1.635 -7.747 1.00 81.31 81 HIS A C 1
ATOM 651 O O . HIS A 1 81 ? 12.043 1.817 -8.760 1.00 81.31 81 HIS A O 1
ATOM 657 N N . MET A 1 82 ? 12.934 0.421 -7.239 1.00 78.50 82 MET A N 1
ATOM 658 C CA . MET A 1 82 ? 12.434 -0.822 -7.837 1.00 78.50 82 MET A CA 1
ATOM 659 C C . MET A 1 82 ? 11.727 -1.663 -6.772 1.00 78.50 82 MET A C 1
ATOM 661 O O . MET A 1 82 ? 12.163 -1.702 -5.623 1.00 78.50 82 MET A O 1
ATOM 665 N N . ASP A 1 83 ? 10.641 -2.337 -7.146 1.00 77.06 83 ASP A N 1
ATOM 666 C CA . ASP A 1 83 ? 9.913 -3.285 -6.291 1.00 77.06 83 ASP A CA 1
ATOM 667 C C . ASP A 1 83 ? 9.898 -4.639 -7.010 1.00 77.06 83 ASP A C 1
ATOM 669 O O . ASP A 1 83 ? 9.013 -4.920 -7.813 1.00 77.06 83 ASP A O 1
ATOM 673 N N . LEU A 1 84 ? 10.951 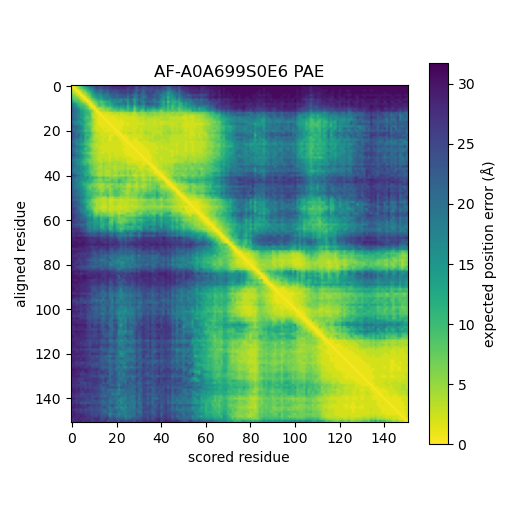-5.437 -6.804 1.00 68.62 84 LEU A N 1
ATOM 674 C CA . LEU A 1 84 ? 11.090 -6.776 -7.384 1.00 68.62 84 LEU A CA 1
ATOM 675 C C . LEU A 1 84 ? 10.784 -7.832 -6.316 1.00 68.62 84 LEU A C 1
ATOM 677 O O . LEU A 1 84 ? 11.247 -7.731 -5.180 1.00 68.62 84 LEU A O 1
ATOM 681 N N . CYS A 1 85 ? 10.033 -8.868 -6.689 1.00 61.44 85 CYS A N 1
ATOM 682 C CA . CYS A 1 85 ? 9.760 -10.020 -5.834 1.00 61.44 85 CYS A CA 1
ATOM 683 C C . CYS A 1 85 ? 10.691 -11.176 -6.234 1.00 61.44 85 CYS A C 1
ATOM 685 O O . CYS A 1 85 ? 10.565 -11.712 -7.331 1.00 61.44 85 CYS A O 1
ATOM 687 N N . GLY A 1 86 ? 11.647 -11.541 -5.375 1.00 63.41 86 GLY A N 1
ATOM 688 C CA . GLY A 1 86 ? 12.545 -12.681 -5.597 1.00 63.41 86 GLY A CA 1
ATOM 689 C C . GLY A 1 86 ? 13.940 -12.496 -4.984 1.00 63.41 86 GLY A C 1
ATOM 690 O O . GLY A 1 86 ? 14.264 -11.411 -4.501 1.00 63.41 86 GLY A O 1
ATOM 691 N N . PRO A 1 87 ? 14.785 -13.542 -4.957 1.00 59.94 87 PRO A N 1
ATOM 692 C CA . PRO A 1 87 ? 16.142 -13.447 -4.427 1.00 59.94 87 PRO A CA 1
ATOM 693 C C . PRO A 1 87 ? 17.019 -12.513 -5.283 1.00 59.94 87 PRO A C 1
ATOM 695 O O . PRO A 1 87 ? 17.479 -12.873 -6.359 1.00 59.94 87 PRO A O 1
ATOM 698 N N . ILE A 1 88 ? 17.320 -11.322 -4.753 1.00 67.88 88 ILE A N 1
ATOM 699 C CA . ILE A 1 88 ? 18.117 -10.253 -5.401 1.00 67.88 88 ILE A CA 1
ATOM 700 C C . ILE A 1 88 ? 19.626 -10.595 -5.483 1.00 67.88 88 ILE A C 1
ATOM 702 O O . ILE A 1 88 ? 20.426 -9.829 -6.015 1.00 67.88 88 ILE A O 1
ATOM 706 N N . ARG A 1 89 ? 20.052 -11.763 -4.981 1.00 66.31 89 ARG A N 1
ATOM 707 C CA . ARG A 1 89 ? 21.473 -12.135 -4.815 1.00 66.31 89 ARG A CA 1
ATOM 708 C C . ARG A 1 89 ? 22.291 -12.023 -6.108 1.00 66.31 89 ARG A C 1
ATOM 710 O O . ARG A 1 89 ? 23.435 -11.587 -6.049 1.00 66.31 89 ARG A O 1
ATOM 717 N N . THR A 1 90 ? 21.702 -12.351 -7.257 1.00 67.12 90 THR A N 1
ATOM 718 C CA . THR A 1 90 ? 22.378 -12.296 -8.566 1.00 67.12 90 THR A CA 1
ATOM 719 C C . THR A 1 90 ? 22.619 -10.862 -9.052 1.00 67.12 90 THR A C 1
ATOM 721 O O . THR A 1 90 ? 23.604 -10.600 -9.733 1.00 67.12 90 THR A O 1
ATOM 724 N N . LEU A 1 91 ? 21.769 -9.909 -8.657 1.00 78.50 91 LEU A N 1
ATOM 725 C CA . LEU A 1 91 ? 21.863 -8.516 -9.107 1.00 78.50 91 LEU A CA 1
ATOM 726 C C . LEU A 1 91 ? 22.953 -7.726 -8.379 1.00 78.50 91 LEU A C 1
ATOM 728 O O . LEU A 1 91 ? 23.464 -6.755 -8.923 1.00 78.50 91 LEU A O 1
ATOM 732 N N . HIS A 1 92 ? 23.353 -8.146 -7.174 1.00 81.25 92 HIS A N 1
ATOM 733 C CA . HIS A 1 92 ? 24.380 -7.435 -6.408 1.00 81.25 92 HIS A CA 1
ATOM 734 C C . HIS A 1 92 ? 25.733 -7.400 -7.137 1.00 81.25 92 HIS A C 1
ATOM 736 O O . HIS A 1 92 ? 26.394 -6.366 -7.148 1.00 81.25 92 HIS A O 1
ATOM 742 N N . ALA A 1 93 ? 26.132 -8.512 -7.764 1.00 83.56 93 ALA A N 1
ATOM 743 C CA . ALA A 1 93 ? 27.375 -8.586 -8.533 1.00 83.56 93 ALA A CA 1
ATOM 744 C C . ALA A 1 93 ? 27.332 -7.679 -9.772 1.00 83.56 93 ALA A C 1
ATOM 746 O O . ALA A 1 93 ? 28.290 -6.960 -10.038 1.00 83.56 93 ALA A O 1
ATOM 747 N N . TYR A 1 94 ? 26.197 -7.662 -10.475 1.00 86.12 94 TYR A N 1
ATOM 748 C CA . TYR A 1 94 ? 25.971 -6.776 -11.614 1.00 86.12 94 TYR A CA 1
ATOM 749 C C . TYR A 1 94 ? 26.028 -5.298 -11.205 1.00 86.12 94 TYR A C 1
ATOM 751 O O . TYR A 1 94 ? 26.764 -4.522 -11.801 1.00 86.12 94 TYR A O 1
ATOM 759 N N . PHE A 1 95 ? 25.318 -4.909 -10.140 1.00 87.75 95 PHE A N 1
ATOM 760 C CA . PHE A 1 95 ? 25.341 -3.526 -9.661 1.00 87.75 95 PHE A CA 1
ATOM 761 C C . PHE A 1 95 ? 26.745 -3.079 -9.254 1.00 87.75 95 PHE A C 1
ATOM 763 O O . PHE A 1 95 ? 27.137 -1.965 -9.579 1.00 87.75 95 PHE A O 1
ATOM 770 N N . ALA A 1 96 ? 27.520 -3.949 -8.600 1.00 86.00 96 ALA A N 1
ATOM 771 C CA . ALA A 1 96 ? 28.904 -3.646 -8.257 1.00 86.00 96 ALA A CA 1
ATOM 772 C C . ALA A 1 96 ? 29.792 -3.462 -9.503 1.00 86.00 96 ALA A C 1
ATOM 774 O O . ALA A 1 96 ? 30.589 -2.528 -9.531 1.00 86.00 96 ALA A O 1
ATOM 775 N N . ALA A 1 97 ? 29.635 -4.308 -10.529 1.00 90.25 97 ALA A N 1
ATOM 776 C CA . ALA A 1 97 ? 30.384 -4.207 -11.784 1.00 90.25 97 ALA A CA 1
ATOM 777 C C . ALA A 1 97 ? 30.070 -2.913 -12.558 1.00 90.25 97 ALA A C 1
ATOM 779 O O . ALA A 1 97 ? 30.977 -2.275 -13.082 1.00 90.25 97 ALA A O 1
ATOM 780 N N . GLU A 1 98 ? 28.805 -2.490 -12.555 1.00 90.44 98 GLU A N 1
ATOM 781 C CA . GLU A 1 98 ? 28.336 -1.270 -13.227 1.00 90.44 98 GLU A CA 1
ATOM 782 C C . GLU A 1 98 ? 28.497 0.005 -12.372 1.00 90.44 98 GLU A C 1
ATOM 784 O O . GLU A 1 98 ? 28.057 1.087 -12.761 1.00 90.44 98 GLU A O 1
ATOM 789 N N . GLY A 1 99 ? 29.081 -0.096 -11.171 1.00 90.12 99 GLY A N 1
ATOM 790 C CA . GLY A 1 99 ? 29.239 1.041 -10.255 1.00 90.12 99 GLY A CA 1
ATOM 791 C C . GLY A 1 99 ? 27.918 1.591 -9.691 1.00 90.12 99 GLY A C 1
ATOM 792 O O . GLY A 1 99 ? 27.861 2.732 -9.227 1.00 90.12 99 GLY A O 1
ATOM 793 N N . ILE A 1 100 ? 26.844 0.799 -9.714 1.00 89.19 100 ILE A N 1
ATOM 794 C CA . ILE A 1 100 ? 25.518 1.161 -9.208 1.00 89.19 100 ILE A CA 1
ATOM 795 C C . ILE A 1 100 ? 25.453 0.891 -7.701 1.00 89.19 100 ILE A C 1
ATOM 797 O O . ILE A 1 100 ? 25.557 -0.244 -7.235 1.00 89.19 100 ILE A O 1
ATOM 801 N N . GLN A 1 101 ? 25.190 1.935 -6.915 1.00 86.56 101 GLN A N 1
ATOM 802 C CA . GLN A 1 101 ? 24.981 1.788 -5.477 1.00 86.56 101 GLN A CA 1
ATOM 803 C C . GLN A 1 101 ? 23.570 1.255 -5.179 1.00 86.56 101 GLN A C 1
ATOM 805 O O . GLN A 1 101 ? 22.586 1.994 -5.204 1.00 86.56 101 GLN A O 1
ATOM 810 N N . HIS A 1 102 ? 23.470 -0.031 -4.847 1.00 84.94 102 HIS A N 1
ATOM 811 C CA . HIS A 1 102 ? 22.207 -0.655 -4.455 1.00 84.94 102 HIS A CA 1
ATOM 812 C C . HIS A 1 102 ? 21.883 -0.403 -2.974 1.00 84.94 102 HIS A C 1
ATOM 814 O O . HIS A 1 102 ? 22.681 -0.702 -2.087 1.00 84.94 102 HIS A O 1
ATOM 820 N N . GLN A 1 103 ? 20.686 0.119 -2.699 1.00 81.12 103 GLN A N 1
ATOM 821 C CA . GLN A 1 103 ? 20.172 0.347 -1.346 1.00 81.12 103 GLN A CA 1
ATOM 822 C C . GLN A 1 103 ? 18.909 -0.488 -1.127 1.00 81.12 103 GLN A C 1
ATOM 824 O O . GLN A 1 103 ? 18.012 -0.489 -1.968 1.00 81.12 103 GLN A O 1
ATOM 829 N N . THR A 1 104 ? 18.815 -1.173 0.015 1.00 77.31 104 THR A N 1
ATOM 830 C CA . THR A 1 104 ? 17.618 -1.940 0.392 1.00 77.31 104 THR A CA 1
ATOM 831 C C . THR A 1 104 ? 16.797 -1.178 1.428 1.00 77.31 104 THR A C 1
ATOM 833 O O . THR A 1 104 ? 17.340 -0.524 2.318 1.00 77.31 104 THR A O 1
ATOM 836 N N . SER A 1 105 ? 15.467 -1.234 1.310 1.00 74.81 105 SER A N 1
ATOM 837 C CA . SER A 1 105 ? 14.580 -0.728 2.359 1.00 74.81 105 SER A CA 1
ATOM 838 C C . SER A 1 105 ? 14.675 -1.606 3.603 1.00 74.81 105 SER A C 1
ATOM 840 O O . SER A 1 105 ? 14.902 -2.813 3.499 1.00 74.81 105 SER A O 1
ATOM 842 N N . VAL A 1 106 ? 14.424 -1.022 4.775 1.00 73.50 106 VAL A N 1
ATOM 843 C CA . VAL A 1 106 ? 14.367 -1.783 6.027 1.00 73.50 106 VAL A CA 1
ATOM 844 C C . VAL A 1 106 ? 13.298 -2.881 5.915 1.00 73.50 106 VAL A C 1
ATOM 846 O O . VAL A 1 106 ? 12.253 -2.716 5.281 1.00 73.50 106 VAL A O 1
ATOM 849 N N . ALA A 1 107 ? 13.556 -4.046 6.508 1.00 68.75 107 ALA A N 1
ATOM 850 C CA . ALA A 1 107 ? 12.574 -5.121 6.509 1.00 68.75 107 ALA A CA 1
ATOM 851 C C . ALA A 1 107 ? 11.256 -4.646 7.155 1.00 68.75 107 ALA A C 1
ATOM 853 O O . ALA A 1 107 ? 11.259 -4.002 8.204 1.00 68.75 107 ALA A O 1
ATOM 854 N N . ARG A 1 108 ? 10.115 -4.996 6.541 1.00 62.44 108 ARG A N 1
ATOM 855 C CA . ARG A 1 108 ? 8.758 -4.678 7.036 1.00 62.44 108 ARG A CA 1
ATOM 856 C C . ARG A 1 108 ? 8.440 -3.168 7.143 1.00 62.44 108 ARG A C 1
ATOM 858 O O . ARG A 1 108 ? 7.575 -2.781 7.928 1.00 62.44 108 ARG A O 1
ATOM 865 N N . THR A 1 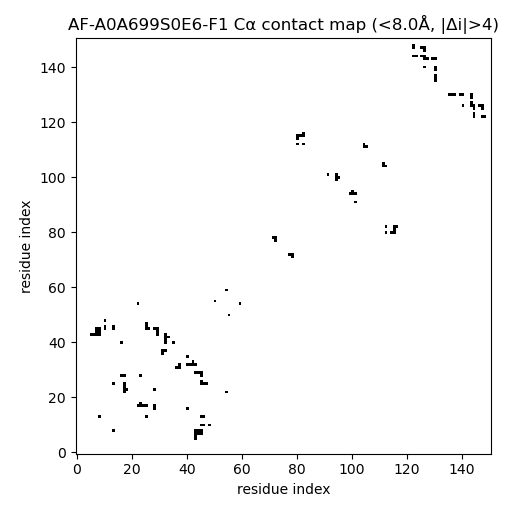109 ? 9.072 -2.314 6.331 1.00 66.50 109 THR A N 1
ATOM 866 C CA . THR A 1 109 ? 8.714 -0.885 6.174 1.00 66.50 109 THR A CA 1
ATOM 867 C C . THR A 1 109 ? 8.174 -0.588 4.764 1.00 66.50 109 THR A C 1
ATOM 869 O O . THR A 1 109 ? 8.809 0.115 3.970 1.00 66.50 109 THR A O 1
ATOM 872 N N . PRO A 1 110 ? 6.987 -1.115 4.393 1.00 64.12 110 PRO A N 1
ATOM 873 C CA . PRO A 1 110 ? 6.425 -0.932 3.053 1.00 64.12 110 PRO A CA 1
ATOM 874 C C . PRO A 1 110 ? 6.255 0.540 2.649 1.00 64.12 110 PRO A C 1
ATOM 876 O O . PRO A 1 110 ? 6.204 0.830 1.455 1.00 64.12 110 PRO A O 1
ATOM 879 N N . GLU A 1 111 ? 6.200 1.448 3.621 1.00 68.19 111 GLU A N 1
ATOM 880 C CA . GLU A 1 111 ? 6.060 2.891 3.448 1.00 68.19 111 GLU A CA 1
ATOM 881 C C . GLU A 1 111 ? 7.321 3.537 2.843 1.00 68.19 111 GLU A C 1
ATOM 883 O O . GLU A 1 111 ? 7.213 4.520 2.105 1.00 68.19 111 GLU A O 1
ATOM 888 N N . GLN A 1 112 ? 8.515 2.970 3.081 1.00 66.44 112 GLN A N 1
ATOM 889 C CA . GLN A 1 112 ? 9.771 3.480 2.507 1.00 66.44 112 GLN A CA 1
ATOM 890 C C . GLN A 1 112 ? 9.815 3.314 0.981 1.00 66.44 112 GLN A C 1
ATOM 892 O O . GLN A 1 112 ? 10.292 4.216 0.287 1.00 66.44 112 GLN A O 1
ATOM 897 N N . ASN A 1 113 ? 9.219 2.233 0.462 1.00 72.19 113 ASN A N 1
ATOM 898 C CA . ASN A 1 113 ? 9.027 2.003 -0.974 1.00 72.19 113 ASN A CA 1
ATOM 899 C C . ASN A 1 113 ? 7.697 2.586 -1.501 1.00 72.19 113 ASN A C 1
ATOM 901 O O . ASN A 1 113 ? 7.180 2.193 -2.546 1.00 72.19 113 ASN A O 1
ATOM 905 N N . GLY A 1 114 ? 7.104 3.535 -0.770 1.00 75.38 114 GLY A N 1
ATOM 906 C CA . GLY A 1 114 ? 5.780 4.067 -1.083 1.00 75.38 114 GLY A CA 1
ATOM 907 C C . GLY A 1 114 ? 5.687 4.808 -2.421 1.00 75.38 114 GLY A C 1
ATOM 908 O O . GLY A 1 114 ? 4.580 5.027 -2.896 1.00 75.38 114 GLY A O 1
ATOM 909 N N . VAL A 1 115 ? 6.804 5.229 -3.028 1.00 78.06 115 VAL A N 1
ATOM 910 C CA . VAL A 1 115 ? 6.804 5.878 -4.355 1.00 78.06 115 VAL A CA 1
ATOM 911 C C . VAL A 1 115 ? 6.472 4.857 -5.442 1.00 78.06 115 VAL A C 1
ATOM 913 O O . VAL A 1 115 ? 5.461 5.017 -6.121 1.00 78.06 115 VAL A O 1
ATOM 916 N N . VAL A 1 116 ? 7.249 3.775 -5.533 1.00 80.50 116 VAL A N 1
ATOM 917 C CA . VAL A 1 116 ? 7.037 2.709 -6.528 1.00 80.50 116 VAL A CA 1
ATOM 918 C C . VAL A 1 116 ? 5.709 2.022 -6.299 1.00 80.50 116 VAL A C 1
ATOM 920 O O . VAL A 1 116 ? 4.961 1.807 -7.240 1.00 80.50 116 VAL A O 1
ATOM 923 N N . LYS A 1 117 ? 5.351 1.751 -5.040 1.00 81.25 117 LYS A N 1
ATOM 924 C CA . LYS A 1 117 ? 4.069 1.109 -4.729 1.00 81.25 117 LYS A CA 1
ATOM 925 C C . LYS A 1 117 ? 2.871 1.920 -5.204 1.00 81.25 117 LYS A C 1
ATOM 927 O O . LYS A 1 117 ? 1.915 1.340 -5.705 1.00 81.25 117 LYS A O 1
ATOM 932 N N . ARG A 1 118 ? 2.919 3.250 -5.069 1.00 84.44 118 ARG A N 1
ATOM 933 C CA . ARG A 1 118 ? 1.857 4.127 -5.583 1.00 84.44 118 ARG A CA 1
ATOM 934 C C . ARG A 1 118 ? 1.813 4.110 -7.106 1.00 84.44 118 ARG A C 1
ATOM 936 O O . ARG A 1 118 ? 0.733 3.940 -7.650 1.00 84.44 118 ARG A O 1
ATOM 943 N N . GLN A 1 119 ? 2.962 4.217 -7.772 1.00 85.00 119 GLN A N 1
ATOM 944 C CA . GLN A 1 119 ? 3.030 4.179 -9.237 1.00 85.00 119 GLN A CA 1
ATOM 945 C C . GLN A 1 119 ? 2.557 2.835 -9.805 1.00 85.00 119 GLN A C 1
ATOM 947 O O . GLN A 1 119 ? 1.711 2.813 -10.693 1.00 85.00 119 GLN A O 1
ATOM 952 N N . ASN A 1 120 ? 3.014 1.718 -9.234 1.00 86.62 120 ASN A N 1
ATOM 953 C CA . ASN A 1 120 ? 2.556 0.381 -9.607 1.00 86.62 120 ASN A CA 1
ATOM 954 C C . ASN A 1 120 ? 1.043 0.243 -9.414 1.00 86.62 120 ASN A C 1
ATOM 956 O O . ASN A 1 120 ? 0.370 -0.319 -10.271 1.00 86.62 120 ASN A O 1
ATOM 960 N N . ARG A 1 121 ? 0.489 0.787 -8.319 1.00 87.81 121 ARG A N 1
ATOM 961 C CA . ARG A 1 121 ? -0.961 0.789 -8.094 1.00 87.81 121 ARG A CA 1
ATOM 962 C C . ARG A 1 121 ? -1.696 1.571 -9.181 1.00 87.81 121 ARG A C 1
ATOM 964 O O . ARG A 1 121 ? -2.657 1.045 -9.722 1.00 87.81 121 ARG A O 1
ATOM 971 N N . THR A 1 122 ? -1.220 2.766 -9.530 1.00 91.19 122 THR A N 1
ATOM 972 C CA . THR A 1 122 ? -1.809 3.593 -10.592 1.00 91.19 122 THR A CA 1
ATOM 973 C C . THR A 1 122 ? -1.811 2.875 -11.941 1.00 91.19 122 THR A C 1
ATOM 975 O O . THR A 1 122 ? -2.857 2.812 -12.576 1.00 91.19 122 THR A O 1
ATOM 978 N N . LEU A 1 123 ? -0.691 2.267 -12.350 1.00 91.06 123 LEU A N 1
ATOM 979 C CA . LEU A 1 123 ? -0.611 1.513 -13.610 1.00 91.06 123 LEU A CA 1
ATOM 980 C C . LEU A 1 123 ? -1.569 0.316 -13.628 1.00 91.06 123 LEU A C 1
ATOM 982 O O . LEU A 1 123 ? -2.288 0.095 -14.599 1.00 91.06 123 LEU A O 1
ATOM 986 N N . VAL A 1 124 ? -1.613 -0.442 -12.529 1.00 92.56 124 VAL A N 1
ATOM 987 C CA . VAL A 1 124 ? -2.509 -1.597 -12.376 1.00 92.56 124 VAL A CA 1
ATOM 988 C C . VAL A 1 124 ? -3.978 -1.167 -12.395 1.00 92.56 124 VAL A C 1
ATOM 990 O O . VAL A 1 124 ? -4.798 -1.833 -13.023 1.00 92.56 124 VAL A O 1
ATOM 993 N N . GLU A 1 125 ? -4.328 -0.074 -11.717 1.00 93.81 125 GLU A N 1
ATOM 994 C CA . GLU A 1 125 ? -5.686 0.483 -11.704 1.00 93.81 125 GLU A CA 1
ATOM 995 C C . GLU A 1 125 ? -6.097 0.984 -13.097 1.00 93.81 125 GLU A C 1
ATOM 997 O O . GLU A 1 125 ? -7.200 0.665 -13.550 1.00 93.81 125 GLU A O 1
ATOM 1002 N N . ALA A 1 126 ? -5.207 1.682 -13.808 1.00 95.00 126 ALA A N 1
ATOM 1003 C CA . ALA A 1 126 ? -5.443 2.139 -15.176 1.00 95.00 126 ALA A CA 1
ATOM 1004 C C . ALA A 1 126 ? -5.672 0.957 -16.134 1.00 95.00 126 ALA A C 1
ATOM 1006 O O . ALA A 1 126 ? -6.709 0.901 -16.796 1.00 95.00 126 ALA A O 1
ATOM 1007 N N . ALA A 1 127 ? -4.788 -0.045 -16.128 1.00 95.94 127 ALA A N 1
ATOM 1008 C CA . ALA A 1 127 ? -4.922 -1.230 -16.977 1.00 95.94 127 ALA A CA 1
ATOM 1009 C C . ALA A 1 127 ? -6.207 -2.025 -16.687 1.00 95.94 127 ALA A C 1
ATOM 1011 O O . ALA A 1 127 ? -6.915 -2.429 -17.610 1.00 95.94 127 ALA A O 1
ATOM 1012 N N . ARG A 1 128 ? -6.566 -2.210 -15.408 1.00 94.56 128 ARG A N 1
ATOM 1013 C CA . ARG A 1 128 ? -7.836 -2.859 -15.025 1.00 94.56 128 ARG A CA 1
ATOM 1014 C C . ARG A 1 128 ? -9.048 -2.082 -15.524 1.00 94.56 128 ARG A C 1
ATOM 1016 O O . ARG A 1 128 ? -9.996 -2.689 -16.014 1.00 94.56 128 ARG A O 1
ATOM 1023 N N . THR A 1 129 ? -9.014 -0.758 -15.404 1.00 94.75 129 THR A N 1
ATOM 1024 C CA . THR A 1 129 ? -10.102 0.114 -15.865 1.00 94.75 129 THR A CA 1
ATOM 1025 C C . THR A 1 129 ? -10.258 0.035 -17.381 1.00 94.75 129 THR A C 1
ATOM 1027 O O . THR A 1 129 ? -11.379 -0.101 -17.865 1.00 94.75 129 THR A O 1
ATOM 1030 N N . MET A 1 130 ? -9.149 0.038 -18.124 1.00 94.69 130 MET A N 1
ATOM 1031 C CA . MET A 1 130 ? -9.146 -0.137 -19.578 1.00 94.69 130 MET A CA 1
ATOM 1032 C C . MET A 1 130 ? -9.761 -1.472 -20.005 1.00 94.69 130 MET A C 1
ATOM 1034 O O . MET A 1 130 ? -10.663 -1.483 -20.840 1.00 94.69 130 MET A O 1
ATOM 1038 N N . LEU A 1 131 ? -9.316 -2.583 -19.408 1.00 95.81 131 LEU A N 1
ATOM 1039 C CA . LEU A 1 131 ? -9.839 -3.916 -19.725 1.00 95.81 131 LEU A CA 1
ATOM 1040 C C . LEU A 1 131 ? -11.333 -4.031 -19.408 1.00 95.81 131 LEU A C 1
ATOM 1042 O O . LEU A 1 131 ? -12.092 -4.547 -20.222 1.00 95.81 131 LEU A O 1
ATOM 1046 N N . SER A 1 132 ? -11.758 -3.510 -18.253 1.00 95.75 132 SER A N 1
ATOM 1047 C CA . SER A 1 132 ? -13.164 -3.512 -17.835 1.00 95.75 132 SER A CA 1
ATOM 1048 C C . SER A 1 132 ? -14.039 -2.678 -18.777 1.00 95.75 132 SER A C 1
ATOM 1050 O O . SER A 1 132 ? -15.080 -3.141 -19.232 1.00 95.75 132 SER A O 1
ATOM 1052 N N . SER A 1 133 ? -13.590 -1.468 -19.125 1.00 95.19 133 SER A N 1
ATOM 1053 C CA . SER A 1 133 ? -14.310 -0.548 -20.017 1.00 95.19 133 SER A CA 1
ATOM 1054 C C . SER A 1 133 ? -14.466 -1.107 -21.435 1.00 95.19 133 SER A C 1
ATOM 1056 O O . SER A 1 133 ? -15.538 -1.020 -22.027 1.00 95.19 133 SER A O 1
ATOM 1058 N N . ALA A 1 134 ? -13.410 -1.729 -21.967 1.00 94.25 134 ALA A N 1
ATOM 1059 C CA . ALA A 1 1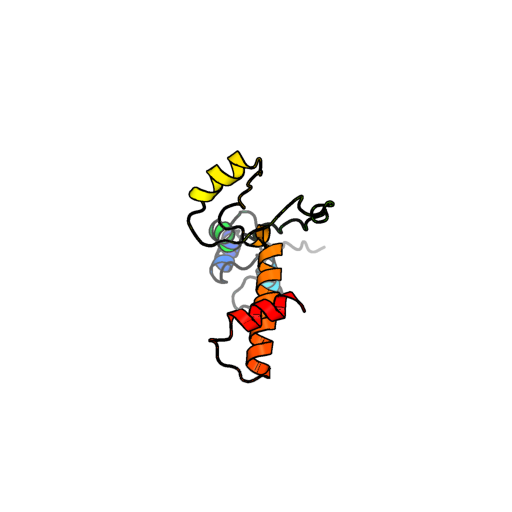34 ? -13.412 -2.329 -23.300 1.00 94.25 134 ALA A CA 1
ATOM 1060 C C . ALA A 1 134 ? -13.988 -3.759 -23.332 1.00 94.25 134 ALA A C 1
ATOM 1062 O O . ALA A 1 134 ? -14.034 -4.370 -24.398 1.00 94.25 134 ALA A O 1
ATOM 1063 N N . ASN A 1 135 ? -14.406 -4.300 -22.180 1.00 95.25 135 ASN A N 1
ATOM 1064 C CA . ASN A 1 135 ? -14.858 -5.682 -22.010 1.00 95.25 135 ASN A CA 1
ATOM 1065 C C . ASN A 1 135 ? -13.8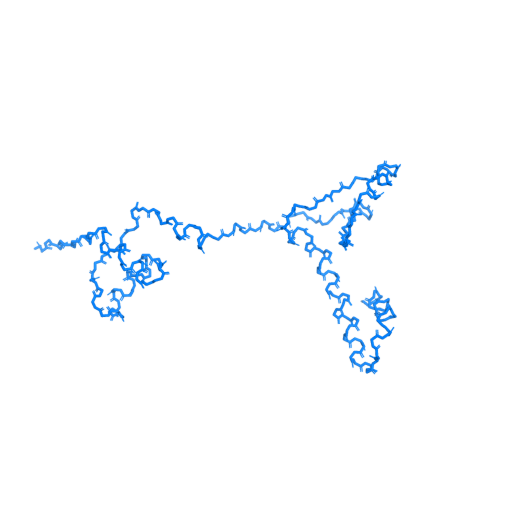63 -6.718 -22.579 1.00 95.25 135 ASN A C 1
ATOM 1067 O O . ASN A 1 135 ? -14.244 -7.681 -23.249 1.00 95.25 135 ASN A O 1
ATOM 1071 N N . LEU A 1 136 ? -12.568 -6.490 -22.342 1.00 94.94 136 LEU A N 1
ATOM 1072 C CA . LEU A 1 136 ? -11.491 -7.339 -22.839 1.00 94.94 136 LEU A CA 1
ATOM 1073 C C . LEU A 1 136 ? -11.084 -8.402 -21.806 1.00 94.94 136 LEU A C 1
ATOM 1075 O O . LEU A 1 136 ? -11.009 -8.123 -20.606 1.00 94.94 136 LEU A O 1
ATOM 1079 N N . PRO A 1 137 ? -10.766 -9.625 -22.258 1.00 94.25 137 PRO A N 1
ATOM 1080 C CA . PRO A 1 137 ? -10.292 -10.696 -21.391 1.00 94.25 137 PRO A CA 1
ATOM 1081 C C . PRO A 1 137 ? -8.892 -10.418 -20.824 1.00 94.25 137 PRO A C 1
ATOM 1083 O O . PRO A 1 137 ? -8.074 -9.713 -21.412 1.00 94.25 137 PRO A O 1
ATOM 1086 N N . LEU A 1 138 ? -8.584 -11.056 -19.690 1.00 92.12 138 LEU A N 1
ATOM 1087 C CA . LEU A 1 138 ? -7.331 -10.867 -18.945 1.00 92.12 138 LEU A CA 1
ATOM 1088 C C . LEU A 1 138 ? -6.057 -11.238 -19.715 1.00 92.12 138 LEU A C 1
ATOM 1090 O O . LEU A 1 138 ? -4.980 -10.818 -19.307 1.00 92.12 138 LEU A O 1
ATOM 1094 N N . PHE A 1 139 ? -6.135 -12.006 -20.803 1.00 95.06 139 PHE A N 1
ATOM 1095 C CA . PHE A 1 139 ? -4.935 -12.318 -21.582 1.00 95.06 139 PHE A CA 1
ATOM 1096 C C . PHE A 1 139 ? -4.336 -11.077 -22.265 1.00 95.06 139 PHE A C 1
ATOM 1098 O O . PHE A 1 139 ? -3.147 -11.089 -22.551 1.00 95.06 139 PHE A O 1
ATOM 1105 N N . PHE A 1 140 ? -5.109 -9.992 -22.422 1.00 95.06 140 PHE A N 1
ATOM 1106 C CA . PHE A 1 140 ? -4.620 -8.681 -22.874 1.00 95.06 140 PHE A CA 1
ATOM 1107 C C . PHE A 1 140 ? -3.947 -7.852 -21.763 1.00 95.06 140 PHE A C 1
ATOM 1109 O O . PHE A 1 140 ? -3.763 -6.641 -21.894 1.00 95.06 140 PHE A O 1
ATOM 1116 N N . TRP A 1 141 ? -3.635 -8.456 -20.611 1.00 94.81 141 TRP A N 1
ATOM 1117 C CA . TRP A 1 141 ? -3.048 -7.746 -19.473 1.00 94.81 141 TRP A CA 1
ATOM 1118 C C . TRP A 1 141 ? -1.731 -7.048 -19.822 1.00 94.81 141 TRP A C 1
ATOM 1120 O O . TRP A 1 141 ? -1.505 -5.919 -19.386 1.00 94.81 141 TRP A O 1
ATOM 1130 N N . ALA A 1 142 ? -0.871 -7.698 -20.609 1.00 94.56 142 ALA A N 1
ATOM 1131 C CA . ALA A 1 142 ? 0.418 -7.133 -20.995 1.00 94.56 142 ALA A CA 1
ATOM 1132 C C . ALA A 1 142 ? 0.235 -5.874 -21.859 1.00 94.56 142 ALA A C 1
ATOM 1134 O O . ALA A 1 142 ? 0.858 -4.845 -21.597 1.00 94.56 142 ALA A O 1
ATOM 1135 N N . GLU A 1 143 ? -0.676 -5.931 -22.826 1.00 94.69 143 GLU A N 1
ATOM 1136 C CA . GLU A 1 143 ? -1.036 -4.840 -23.729 1.00 94.69 143 GLU A CA 1
ATOM 1137 C C . GLU A 1 143 ? -1.717 -3.691 -22.977 1.00 94.69 143 GLU A C 1
ATOM 1139 O O . GLU A 1 143 ? -1.401 -2.521 -23.204 1.00 94.69 143 GLU A O 1
ATOM 1144 N N . ALA A 1 144 ? -2.608 -4.008 -22.035 1.00 94.44 144 ALA A N 1
ATOM 1145 C CA . ALA A 1 144 ? -3.277 -3.019 -21.195 1.00 94.44 144 ALA A CA 1
ATOM 1146 C C . ALA A 1 144 ? -2.286 -2.277 -20.287 1.00 94.44 144 ALA A C 1
ATOM 1148 O O . ALA A 1 144 ? -2.360 -1.055 -20.169 1.00 94.44 144 ALA A O 1
ATOM 1149 N N . ILE A 1 145 ? -1.325 -2.987 -19.686 1.00 94.19 145 ILE A N 1
ATOM 1150 C CA . ILE A 1 145 ? -0.263 -2.373 -18.876 1.00 94.19 145 ILE A CA 1
ATOM 1151 C C . ILE A 1 145 ? 0.675 -1.526 -19.739 1.00 94.19 145 ILE A C 1
ATOM 1153 O O . ILE A 1 145 ? 1.015 -0.411 -19.344 1.00 94.19 145 ILE A O 1
ATOM 1157 N N . ALA A 1 146 ? 1.068 -2.017 -20.918 1.00 93.75 146 ALA A N 1
ATOM 1158 C CA . ALA A 1 146 ? 1.899 -1.259 -21.851 1.00 93.75 146 ALA A CA 1
ATOM 1159 C C . ALA A 1 146 ? 1.205 0.035 -22.295 1.00 93.75 146 ALA A C 1
ATOM 1161 O O . ALA A 1 146 ? 1.837 1.084 -22.355 1.00 93.75 146 ALA A O 1
ATOM 1162 N N . THR A 1 147 ? -0.104 -0.019 -22.537 1.00 93.12 147 THR A N 1
ATOM 1163 C CA . THR A 1 147 ? -0.889 1.163 -22.908 1.00 93.12 147 THR A CA 1
ATOM 1164 C C . THR A 1 147 ? -1.022 2.138 -21.738 1.00 93.12 147 THR A C 1
ATOM 1166 O O . THR A 1 147 ? -0.789 3.330 -21.916 1.00 93.12 147 THR A O 1
ATOM 1169 N N . ALA A 1 148 ? -1.301 1.641 -20.529 1.00 92.12 148 ALA A N 1
ATOM 1170 C CA . ALA A 1 148 ? -1.372 2.453 -19.312 1.00 92.12 148 ALA A CA 1
ATOM 1171 C C . ALA A 1 148 ? -0.047 3.159 -18.963 1.00 92.12 148 ALA A C 1
ATOM 1173 O O . ALA A 1 148 ? -0.039 4.120 -18.202 1.00 92.12 148 ALA A O 1
ATOM 1174 N N . PHE A 1 149 ? 1.087 2.702 -19.502 1.00 89.44 149 PHE A N 1
ATOM 1175 C CA . PHE A 1 149 ? 2.373 3.382 -19.330 1.00 89.44 149 PHE A CA 1
ATOM 1176 C C . PHE A 1 149 ? 2.470 4.698 -20.122 1.00 89.44 149 PHE A C 1
ATOM 1178 O O . PHE A 1 149 ? 3.249 5.576 -19.753 1.00 89.44 149 PHE A O 1
ATOM 1185 N N . PHE A 1 150 ? 1.693 4.840 -21.200 1.00 87.69 150 PHE A N 1
ATOM 1186 C CA . PHE A 1 150 ? 1.674 6.036 -22.048 1.00 87.69 150 PHE A CA 1
ATOM 1187 C C . PHE A 1 150 ? 0.578 7.047 -21.676 1.00 87.69 150 PHE A C 1
ATOM 1189 O O . PHE A 1 150 ? 0.528 8.117 -22.282 1.00 87.69 150 PHE A O 1
ATOM 1196 N N . THR A 1 151 ? -0.289 6.716 -20.714 1.00 76.62 151 THR A N 1
ATOM 1197 C CA . THR A 1 151 ? -1.368 7.584 -20.205 1.00 76.62 151 THR A CA 1
ATOM 1198 C C . THR A 1 151 ? -0.921 8.377 -18.987 1.00 76.62 151 THR A C 1
ATOM 1200 O O . THR A 1 151 ? -1.195 9.595 -18.943 1.00 76.62 151 THR A O 1
#

Organism: Tanacetum cinerariifolium (NCBI:txid118510)

Secondary structure (DSSP, 8-state):
------PPPPHHHHHHHHHHTTT--HHHHHHHHHTT-STT--S------S--HHHHHHHPPPPPPPP--S-S-SSTTS-------S-THHHHHHHHHTT----PPPTT-TTTTHHHHHHHHHHHHHHHHHHHHTT--GGGHHHHHHHHT--

InterPro domains:
  IPR001584 Integrase, catalytic core [PS50994] (1-151)
  IPR012337 Ribonuclease H-like superfamily [SSF53098] (74-150)
  IPR025724 GAG-pre-integrase domain [PF13976] (6-59)
  IPR036397 Ribonuclease H superfamily [G3DSA:3.30.420.10] (88-151)
  IPR039537 Retrotransposon Ty1/copia-like [PTHR42648] (91-150)

Mean predicted aligned error: 14.63 Å

Nearest PDB structures (foldseek):
  8xjv-assembly1_v  TM=4.581E-01  e=6.444E-01  Xenopus laevis
  1kx5-assembly1_H  TM=4.023E-01  e=4.439E+00  Xenopus laevis
  8xjv-assembly1_ay  TM=3.885E-01  e=5.650E+00  Xenopus laevis

Radius of gyration: 28.37 Å; Cα contacts (8 Å, |Δi|>4): 81; chains: 1; bounding box: 54×41×78 Å